Protein AF-A0A1B6IL08-F1 (afdb_monomer_lite)

Structure (mmCIF, N/CA/C/O backbone):
data_AF-A0A1B6IL08-F1
#
_entry.id   AF-A0A1B6IL08-F1
#
loop_
_atom_site.group_PDB
_atom_site.id
_atom_site.type_symbol
_atom_site.label_atom_id
_atom_site.label_alt_id
_atom_site.label_comp_id
_atom_site.label_asym_id
_atom_site.label_entity_id
_atom_site.label_seq_id
_atom_site.pdbx_PDB_ins_code
_atom_site.Cartn_x
_atom_site.Cartn_y
_atom_site.Cartn_z
_atom_site.occupancy
_atom_site.B_iso_or_equiv
_atom_site.auth_seq_id
_atom_site.auth_comp_id
_atom_site.auth_asym_id
_atom_site.auth_atom_id
_atom_site.pdbx_PDB_model_num
ATOM 1 N N . ASN A 1 1 ? 4.358 -25.455 2.058 1.00 43.72 1 ASN A N 1
ATOM 2 C CA . ASN A 1 1 ? 3.399 -24.397 2.450 1.00 43.72 1 ASN A CA 1
ATOM 3 C C . ASN A 1 1 ? 4.084 -23.039 2.431 1.00 43.72 1 ASN A C 1
ATOM 5 O O . ASN A 1 1 ? 4.766 -22.702 3.389 1.00 43.72 1 ASN A O 1
ATOM 9 N N . ARG A 1 2 ? 3.969 -22.285 1.326 1.00 61.66 2 ARG A N 1
ATOM 10 C CA . ARG A 1 2 ? 4.394 -20.875 1.301 1.00 61.66 2 ARG A CA 1
ATOM 11 C C . ARG A 1 2 ? 3.391 -20.071 2.123 1.00 61.66 2 ARG A C 1
ATOM 13 O O . ARG A 1 2 ? 2.189 -20.185 1.892 1.00 61.66 2 ARG A O 1
ATOM 20 N N . TRP A 1 3 ? 3.879 -19.300 3.086 1.00 69.06 3 TRP A N 1
ATOM 21 C CA . TRP A 1 3 ? 3.067 -18.288 3.752 1.00 69.06 3 TRP A CA 1
ATOM 22 C C . TRP A 1 3 ? 2.628 -17.275 2.691 1.00 69.06 3 TRP A C 1
ATOM 24 O O . TRP A 1 3 ? 3.444 -16.873 1.860 1.00 69.06 3 TRP A O 1
ATOM 34 N N . LYS A 1 4 ? 1.340 -16.920 2.672 1.00 80.81 4 LYS A N 1
ATOM 35 C CA . LYS A 1 4 ? 0.848 -15.866 1.781 1.00 80.81 4 LYS A CA 1
ATOM 36 C C . LYS A 1 4 ? 1.325 -14.528 2.323 1.00 80.81 4 LYS A C 1
ATOM 38 O O . LYS A 1 4 ? 1.138 -14.244 3.503 1.00 80.81 4 LYS A O 1
ATOM 43 N N . GLU A 1 5 ? 1.958 -13.742 1.468 1.00 89.75 5 GLU A N 1
ATOM 44 C CA . GLU A 1 5 ? 2.409 -12.405 1.828 1.00 89.75 5 GLU A CA 1
ATOM 45 C C . GLU A 1 5 ? 1.258 -11.417 1.747 1.00 89.75 5 GLU A C 1
ATOM 47 O O . GLU A 1 5 ? 0.387 -11.527 0.881 1.00 89.75 5 GLU A O 1
ATOM 52 N N . ALA A 1 6 ? 1.267 -10.461 2.666 1.00 93.12 6 ALA A N 1
ATOM 53 C CA . ALA A 1 6 ? 0.225 -9.467 2.802 1.00 93.12 6 ALA A CA 1
ATOM 54 C C . ALA A 1 6 ? 0.816 -8.134 3.257 1.00 93.12 6 ALA A C 1
ATOM 56 O O . ALA A 1 6 ? 1.884 -8.093 3.872 1.00 93.12 6 ALA A O 1
ATOM 57 N N . SER A 1 7 ? 0.094 -7.059 2.969 1.00 95.19 7 SER A N 1
ATOM 58 C CA . SER A 1 7 ? 0.433 -5.706 3.389 1.00 95.19 7 SER A CA 1
ATOM 59 C C . SER A 1 7 ? -0.815 -5.000 3.913 1.00 95.19 7 SER A C 1
ATOM 61 O O . SER A 1 7 ? -1.921 -5.233 3.421 1.00 95.19 7 SER A O 1
ATOM 63 N N . SER A 1 8 ? -0.646 -4.149 4.921 1.00 94.69 8 SER A N 1
ATOM 64 C CA . SER A 1 8 ? -1.741 -3.416 5.564 1.00 94.69 8 SER A CA 1
ATOM 65 C C . SER A 1 8 ? -1.378 -1.954 5.758 1.00 94.69 8 SER A C 1
ATOM 67 O O . SER A 1 8 ? -0.207 -1.616 5.945 1.00 94.69 8 SER A O 1
ATOM 69 N N . LEU A 1 9 ? -2.393 -1.093 5.749 1.00 94.50 9 LEU A N 1
ATOM 70 C CA . LEU A 1 9 ? -2.243 0.340 5.950 1.00 94.50 9 LEU A CA 1
ATOM 71 C C . LEU A 1 9 ? -2.812 0.752 7.309 1.00 94.50 9 LEU A C 1
ATOM 73 O O . LEU A 1 9 ? -3.982 0.523 7.605 1.00 94.50 9 LEU A O 1
ATOM 77 N N . ILE A 1 10 ? -1.986 1.406 8.126 1.00 93.94 10 ILE A N 1
ATOM 78 C CA . ILE A 1 10 ? -2.427 2.029 9.377 1.00 93.94 10 ILE A CA 1
ATOM 79 C C . ILE A 1 10 ? -2.635 3.515 9.103 1.00 93.94 10 ILE A C 1
ATOM 81 O O . ILE A 1 10 ? -1.687 4.225 8.771 1.00 93.94 10 ILE A O 1
ATOM 85 N N . ILE A 1 11 ? -3.876 3.980 9.244 1.00 91.00 11 ILE A N 1
ATOM 86 C CA . ILE A 1 11 ? -4.240 5.391 9.095 1.00 91.00 11 ILE A CA 1
ATOM 87 C C . ILE A 1 11 ? -4.610 5.928 10.470 1.00 91.00 11 ILE A C 1
ATOM 89 O O . ILE A 1 11 ? -5.512 5.390 11.114 1.00 91.00 11 ILE A O 1
ATOM 93 N N . SER A 1 12 ? -3.938 6.996 10.894 1.00 90.12 12 SER A N 1
ATOM 94 C CA . SER A 1 12 ? -4.280 7.744 12.098 1.00 90.12 12 SER A CA 1
ATOM 95 C C . SER A 1 12 ? -4.606 9.199 11.773 1.00 90.12 12 SER A C 1
ATOM 97 O O . SER A 1 12 ? -4.075 9.777 10.823 1.00 90.12 12 SER A O 1
ATOM 99 N N . ALA A 1 13 ? -5.495 9.801 12.558 1.00 86.81 13 ALA A N 1
ATOM 100 C CA . ALA A 1 13 ? -5.849 11.210 12.443 1.00 86.81 13 ALA A CA 1
ATOM 101 C C . ALA A 1 13 ? -5.981 11.843 13.828 1.00 86.81 13 ALA A C 1
ATOM 103 O O . ALA A 1 13 ? -6.477 11.211 14.758 1.00 86.81 13 ALA A O 1
ATOM 104 N N . ALA A 1 14 ? -5.552 13.099 13.965 1.00 83.19 14 ALA A N 1
ATOM 105 C CA . ALA A 1 14 ? -5.685 13.831 15.218 1.00 83.19 14 ALA A CA 1
ATOM 106 C C . ALA A 1 14 ? -7.167 14.025 15.584 1.00 83.19 14 ALA A C 1
ATOM 108 O O . ALA A 1 14 ? -7.955 14.558 14.799 1.00 83.19 14 ALA A O 1
ATOM 109 N N . CYS A 1 15 ? -7.530 13.638 16.802 1.00 71.94 15 CYS A N 1
ATOM 110 C CA . CYS A 1 15 ? -8.859 13.808 17.361 1.00 71.94 15 CYS A CA 1
ATOM 111 C C . CYS A 1 15 ? -9.013 15.258 17.851 1.00 71.94 15 CYS A C 1
ATOM 113 O O . CYS A 1 15 ? -8.428 15.657 18.860 1.00 71.94 15 CYS A O 1
ATOM 115 N N . LYS A 1 16 ? -9.776 16.077 17.114 1.00 62.19 16 LYS A N 1
ATOM 116 C CA . LYS A 1 16 ? -10.034 17.487 17.477 1.00 62.19 16 LYS A CA 1
ATOM 117 C C . LYS A 1 16 ? -11.093 17.643 18.576 1.00 62.19 16 LYS A C 1
ATOM 119 O O . LYS A 1 16 ? -11.118 18.673 19.241 1.00 62.19 16 LYS A O 1
ATOM 124 N N . ASN A 1 17 ? -11.921 16.619 18.797 1.00 54.84 17 ASN A N 1
ATOM 125 C CA . ASN A 1 17 ? -13.014 16.630 19.765 1.00 54.84 17 ASN A CA 1
ATOM 126 C C . ASN A 1 17 ? -12.774 15.542 20.813 1.00 54.84 17 ASN A C 1
ATOM 128 O O . ASN A 1 17 ? -13.072 14.377 20.575 1.00 54.84 17 ASN A O 1
ATOM 132 N N . GLN A 1 18 ? -12.253 15.915 21.984 1.00 53.88 18 GLN A N 1
ATOM 133 C CA . GLN A 1 18 ? -12.176 15.011 23.133 1.00 53.88 18 GLN A CA 1
ATOM 134 C C . GLN A 1 18 ? -13.595 14.631 23.583 1.00 53.88 18 GLN A C 1
ATOM 136 O O . GLN A 1 18 ? -14.174 15.280 24.451 1.00 53.88 18 GLN A O 1
ATOM 141 N N . ILE A 1 19 ? -14.163 13.565 23.023 1.00 50.16 19 ILE A N 1
ATOM 142 C CA . ILE A 1 19 ? -15.186 12.806 23.733 1.00 50.16 19 ILE A CA 1
ATOM 143 C C . ILE A 1 19 ? -14.398 11.930 24.696 1.00 50.16 19 ILE A C 1
ATOM 145 O O . ILE A 1 19 ? -13.809 10.933 24.291 1.00 50.16 19 ILE A O 1
ATOM 149 N N . THR A 1 20 ? -14.322 12.329 25.964 1.00 49.81 20 THR A N 1
ATOM 150 C CA . THR A 1 20 ? -13.815 11.459 27.028 1.00 49.81 20 THR A CA 1
ATOM 151 C C . THR A 1 20 ? -14.575 10.130 26.955 1.00 49.81 20 THR A C 1
ATOM 153 O O . THR A 1 20 ? -15.797 10.123 27.141 1.00 49.81 20 THR A O 1
ATOM 156 N N . PRO A 1 21 ? -13.913 8.998 26.656 1.00 46.34 21 PRO A N 1
ATOM 157 C CA . PRO A 1 21 ? -14.616 7.730 26.579 1.00 46.34 21 PRO A CA 1
ATOM 158 C C . PRO A 1 21 ? -15.119 7.367 27.981 1.00 46.34 21 PRO A C 1
ATOM 160 O O . PRO A 1 21 ? -14.337 7.178 28.909 1.00 46.34 21 PRO A O 1
ATOM 163 N N . LYS A 1 22 ? -16.446 7.264 28.147 1.00 48.09 22 LYS A N 1
ATOM 164 C CA . LYS A 1 22 ? -17.106 6.838 29.399 1.00 48.09 22 LYS A CA 1
ATOM 165 C C . LYS A 1 22 ? -16.930 5.347 29.721 1.00 48.09 22 LYS A C 1
ATOM 167 O O . LYS A 1 22 ? -17.528 4.864 30.676 1.00 48.09 22 LYS A O 1
ATOM 172 N N . THR A 1 23 ? -16.143 4.599 28.952 1.00 43.22 23 THR A N 1
ATOM 173 C CA . THR A 1 23 ? -15.899 3.177 29.216 1.00 43.22 23 THR A CA 1
ATOM 174 C C . THR A 1 23 ? -14.431 2.830 29.017 1.00 43.22 23 THR A C 1
ATOM 176 O O . THR A 1 23 ? -13.847 3.011 27.952 1.00 43.22 23 THR A O 1
ATOM 179 N N . SER A 1 24 ? -13.832 2.348 30.098 1.00 47.47 24 SER A N 1
ATOM 180 C CA . SER A 1 24 ? -12.478 1.829 30.192 1.00 47.47 24 SER A CA 1
ATOM 181 C C . SER A 1 24 ? -12.408 0.455 29.531 1.00 47.47 24 SER A C 1
ATOM 183 O O . SER A 1 24 ? -12.720 -0.559 30.151 1.00 47.47 24 SER A O 1
ATOM 185 N N . ILE A 1 25 ? -11.965 0.403 28.277 1.00 44.59 25 ILE A N 1
ATOM 186 C CA . ILE A 1 25 ? -11.521 -0.846 27.658 1.00 44.59 25 ILE A CA 1
ATOM 187 C C . ILE A 1 25 ? -10.079 -0.639 27.191 1.00 44.59 25 ILE A C 1
ATOM 189 O O . ILE A 1 25 ? -9.818 0.072 26.228 1.00 44.59 25 ILE A O 1
ATOM 193 N N . LEU A 1 26 ? -9.173 -1.289 27.933 1.00 39.53 26 LEU A N 1
ATOM 194 C CA . LEU A 1 26 ? -7.723 -1.427 27.734 1.00 39.53 26 LEU A CA 1
ATOM 195 C C . LEU A 1 26 ? -6.861 -0.229 28.169 1.00 39.53 26 LEU A C 1
ATOM 197 O O . LEU A 1 26 ? -6.461 0.623 27.383 1.00 39.53 26 LEU A O 1
ATOM 201 N N . LYS A 1 27 ? -6.487 -0.241 29.455 1.00 39.41 27 LYS A N 1
ATOM 202 C CA . LYS A 1 27 ? -5.383 0.549 30.014 1.00 39.41 27 LYS A CA 1
ATOM 203 C C . LYS A 1 27 ? -4.056 -0.098 29.579 1.00 39.41 27 LYS A C 1
ATOM 205 O O . LYS A 1 27 ? -3.444 -0.835 30.346 1.00 39.41 27 LYS A O 1
ATOM 210 N N . LEU A 1 28 ? -3.656 0.110 28.323 1.00 41.78 28 LEU A N 1
ATOM 211 C CA . LEU A 1 28 ? -2.260 -0.078 27.926 1.00 41.78 28 LEU A CA 1
ATOM 212 C C . LEU A 1 28 ? -1.481 1.064 28.591 1.00 41.78 28 LEU A C 1
ATOM 214 O O . LEU A 1 28 ? -1.907 2.211 28.483 1.00 41.78 28 LEU A O 1
ATOM 218 N N . ALA A 1 29 ? -0.464 0.707 29.378 1.00 42.38 29 ALA A N 1
ATOM 219 C CA . ALA A 1 29 ? 0.328 1.569 30.258 1.00 42.38 29 ALA A CA 1
ATOM 220 C C . ALA A 1 29 ? 0.404 3.035 29.802 1.00 42.38 29 ALA A C 1
ATOM 222 O O . ALA A 1 29 ? 0.715 3.275 28.646 1.00 42.38 29 ALA A O 1
ATOM 223 N N . GLU A 1 30 ? 0.106 3.955 30.726 1.00 43.53 30 GLU A N 1
ATOM 224 C CA . GLU A 1 30 ? 0.209 5.424 30.652 1.00 43.53 30 GLU A CA 1
ATOM 225 C C . GLU A 1 30 ? 1.007 5.970 29.452 1.00 43.53 30 GLU A C 1
ATOM 227 O O . GLU A 1 30 ? 2.144 6.409 29.577 1.00 43.53 30 GLU A O 1
ATOM 232 N N . VAL A 1 31 ? 0.387 5.966 28.271 1.00 48.66 31 VAL A N 1
ATOM 233 C CA . VAL A 1 31 ? 0.794 6.820 27.160 1.00 48.66 31 VAL A CA 1
ATOM 234 C C . VAL A 1 31 ? -0.005 8.093 27.354 1.00 48.66 31 VAL A C 1
ATOM 236 O O . VAL A 1 31 ? -1.226 8.097 27.162 1.00 48.66 31 VAL A O 1
ATOM 239 N N . ASP A 1 32 ? 0.671 9.145 27.813 1.00 50.72 32 ASP A N 1
ATOM 240 C CA . ASP A 1 32 ? 0.132 10.498 27.895 1.00 50.72 32 ASP A CA 1
ATOM 241 C C . ASP A 1 32 ? -0.748 10.793 26.675 1.00 50.72 32 ASP A C 1
ATOM 243 O O . ASP A 1 32 ? -0.287 10.723 25.538 1.00 50.72 32 ASP A O 1
ATOM 247 N N . LYS A 1 33 ? -2.040 11.050 26.930 1.00 57.94 33 LYS A N 1
ATOM 248 C CA . LYS A 1 33 ? -3.071 11.508 25.979 1.00 57.94 33 LYS A CA 1
ATOM 249 C C . LYS A 1 33 ? -2.761 11.206 24.505 1.00 57.94 33 LYS A C 1
ATOM 251 O O . LYS A 1 33 ? -2.449 12.096 23.718 1.00 57.94 33 LYS A O 1
ATOM 256 N N . CYS A 1 34 ? -2.938 9.949 24.124 1.00 60.84 34 CYS A N 1
ATOM 257 C CA . CYS A 1 34 ? -2.980 9.525 22.731 1.00 60.84 34 CYS A CA 1
ATOM 258 C C . CYS A 1 34 ? -4.139 10.247 22.007 1.00 60.84 34 CYS A C 1
ATOM 260 O O . CYS A 1 34 ? -5.298 9.856 22.133 1.00 60.84 34 CYS A O 1
ATOM 262 N N . ASN A 1 35 ? -3.863 11.350 21.306 1.00 76.19 35 ASN A N 1
ATOM 263 C CA . ASN A 1 35 ? -4.881 12.238 20.726 1.00 76.19 35 ASN A CA 1
ATOM 264 C C . ASN A 1 35 ? -5.208 11.894 19.267 1.00 76.19 35 ASN A C 1
ATOM 266 O O . ASN A 1 35 ? -5.486 12.789 18.470 1.00 76.19 35 ASN A O 1
ATOM 270 N N . PHE A 1 36 ? -5.160 10.614 18.905 1.00 83.00 36 PHE A N 1
ATOM 271 C CA . PHE A 1 36 ? -5.399 10.161 17.543 1.00 83.00 36 PHE A CA 1
ATOM 272 C C . PHE A 1 36 ? -6.378 8.995 17.484 1.00 83.00 36 PHE A C 1
ATOM 274 O O . PHE A 1 36 ? -6.346 8.082 18.305 1.00 83.00 36 PHE A O 1
ATOM 281 N N . GLU A 1 37 ? -7.238 9.040 16.476 1.00 84.88 37 GLU A N 1
ATOM 282 C CA . GLU A 1 37 ? -8.113 7.942 16.090 1.00 84.88 37 GLU A CA 1
ATOM 283 C C . GLU A 1 37 ? -7.424 7.120 15.007 1.00 84.88 37 GLU A C 1
ATOM 285 O O . GLU A 1 37 ? -6.712 7.672 14.166 1.00 84.88 37 GLU A O 1
ATOM 290 N N . ILE A 1 38 ? -7.624 5.803 15.035 1.00 90.12 38 ILE A N 1
ATOM 291 C CA . ILE A 1 38 ? -7.052 4.874 14.060 1.00 90.12 38 ILE A CA 1
ATOM 292 C C . ILE A 1 38 ? -8.193 4.204 13.302 1.00 90.12 38 ILE A C 1
ATOM 294 O O . ILE A 1 38 ? -9.135 3.692 13.910 1.00 90.12 38 ILE A O 1
ATOM 298 N N . LEU A 1 39 ? -8.098 4.180 11.974 1.00 90.44 39 LEU A N 1
ATOM 299 C CA . LEU A 1 39 ? -9.043 3.447 11.139 1.00 90.44 39 LEU A CA 1
ATOM 300 C C . LEU A 1 39 ? -8.841 1.939 11.318 1.00 90.44 39 LEU A C 1
ATOM 302 O O . LEU A 1 39 ? -7.759 1.426 11.045 1.00 90.44 39 LEU A O 1
ATOM 306 N N . ALA A 1 40 ? -9.900 1.224 11.692 1.00 91.50 40 ALA A N 1
ATOM 307 C CA . ALA A 1 40 ? -9.909 -0.232 11.726 1.00 91.50 40 ALA A CA 1
ATOM 308 C C . ALA A 1 40 ? -11.240 -0.791 11.204 1.00 91.50 40 ALA A C 1
ATOM 310 O O . ALA A 1 40 ? -12.302 -0.187 11.355 1.00 91.50 40 ALA A O 1
ATOM 311 N N . LEU A 1 41 ? -11.170 -1.960 10.577 1.00 87.75 41 LEU A N 1
ATOM 312 C CA . LEU A 1 41 ? -12.283 -2.669 9.971 1.00 87.75 41 LEU A CA 1
ATOM 313 C C . LEU A 1 41 ? -12.723 -3.830 10.852 1.00 87.75 41 LEU A C 1
ATOM 315 O O . LEU A 1 41 ? -11.920 -4.563 11.430 1.00 87.75 41 LEU A O 1
ATOM 319 N N . LYS A 1 42 ? -14.033 -4.040 10.901 1.00 86.12 42 LYS A N 1
ATOM 320 C CA . LYS A 1 42 ? -14.642 -5.158 11.611 1.00 86.12 42 LYS A CA 1
ATOM 321 C C . LYS A 1 42 ? -14.867 -6.317 10.647 1.00 86.12 42 LYS A C 1
ATOM 323 O O . LYS A 1 42 ? -15.876 -6.349 9.943 1.00 86.12 42 LYS A O 1
ATOM 328 N N . LYS A 1 43 ? -13.961 -7.298 10.635 1.00 74.12 43 LYS A N 1
ATOM 329 C CA . LYS A 1 43 ? -14.121 -8.503 9.810 1.00 74.12 43 LYS A CA 1
ATOM 330 C C . LYS A 1 43 ? -15.060 -9.500 10.484 1.00 74.12 43 LYS A C 1
ATOM 332 O O . LYS A 1 43 ? -14.851 -9.915 11.625 1.00 74.12 43 LYS A O 1
ATOM 337 N N . ARG A 1 44 ? -16.096 -9.920 9.753 1.00 67.56 44 ARG A N 1
ATOM 338 C CA . ARG A 1 44 ? -16.889 -11.108 10.092 1.00 67.56 44 ARG A CA 1
ATOM 339 C C . ARG A 1 44 ? -16.213 -12.310 9.440 1.00 67.56 44 ARG A C 1
ATOM 341 O O . ARG A 1 44 ? -16.140 -12.380 8.221 1.00 67.56 44 ARG A O 1
ATOM 348 N N . SER A 1 45 ? -15.705 -13.230 10.249 1.00 62.81 45 SER A N 1
ATOM 349 C CA . SER A 1 45 ? -15.128 -14.492 9.787 1.00 62.81 45 SER A CA 1
ATOM 350 C C . SER A 1 45 ? -15.955 -15.626 10.384 1.00 62.81 45 SER A C 1
ATOM 352 O O . SER A 1 45 ? -16.039 -15.764 11.594 1.00 62.81 45 SER A O 1
ATOM 354 N N . THR A 1 46 ? -16.622 -16.433 9.568 1.00 56.53 46 THR A N 1
ATOM 355 C CA . THR A 1 46 ? -17.245 -17.677 10.048 1.00 56.53 46 THR A CA 1
ATOM 356 C C . THR A 1 46 ? -16.149 -18.748 10.138 1.00 56.53 46 THR A C 1
ATOM 358 O O . THR A 1 46 ? -15.519 -18.991 9.107 1.00 56.53 46 THR A O 1
ATOM 361 N N . PRO A 1 47 ? -15.861 -19.388 11.296 1.00 60.53 47 PRO A N 1
ATOM 362 C CA . PRO A 1 47 ? -16.632 -19.456 12.545 1.00 60.53 47 PRO A CA 1
ATOM 363 C C . PRO A 1 47 ? -16.010 -18.688 13.747 1.00 60.53 47 PRO A C 1
ATOM 365 O O . PRO A 1 47 ? -16.240 -19.070 14.892 1.00 60.53 47 PRO A O 1
ATOM 368 N N . LYS A 1 48 ? -15.187 -17.647 13.539 1.00 60.69 48 LYS A N 1
ATOM 369 C CA . LYS A 1 48 ? -14.409 -16.957 14.596 1.00 60.69 48 LYS A CA 1
ATOM 370 C C . LYS A 1 48 ? -14.942 -15.549 14.949 1.00 60.69 48 LYS A C 1
ATOM 372 O O . LYS A 1 48 ? -15.631 -14.922 14.152 1.00 60.69 48 LYS A O 1
ATOM 377 N N . PRO A 1 49 ? -14.653 -15.036 16.163 1.00 59.03 49 PRO A N 1
ATOM 378 C CA . PRO A 1 49 ? -15.210 -13.775 16.655 1.00 59.03 49 PRO A CA 1
ATOM 379 C C . PRO A 1 49 ? -14.842 -12.583 15.765 1.00 59.03 49 PRO A C 1
ATOM 381 O O . PRO A 1 49 ? -13.873 -12.620 15.012 1.00 59.03 49 PRO A O 1
ATOM 384 N N . GLN A 1 50 ? -15.641 -11.520 15.861 1.00 62.25 50 GLN A N 1
ATOM 385 C CA . GLN A 1 50 ? -15.452 -10.270 15.126 1.00 62.25 50 GLN A CA 1
ATOM 386 C C . GLN A 1 50 ? -14.064 -9.697 15.444 1.00 62.25 50 GLN A C 1
ATOM 388 O O . GLN A 1 50 ? -13.835 -9.216 16.551 1.00 62.25 50 GLN A O 1
ATOM 393 N N . LEU A 1 51 ? -13.143 -9.772 14.484 1.00 74.12 51 LEU A N 1
ATOM 394 C CA . LEU A 1 51 ? -11.788 -9.248 14.633 1.00 74.12 51 LEU A CA 1
ATOM 395 C C . LEU A 1 51 ? -11.745 -7.819 14.099 1.00 74.12 51 LEU A C 1
ATOM 397 O O . LEU A 1 51 ? -12.245 -7.536 13.008 1.00 74.12 51 LEU A O 1
ATOM 401 N N . CYS A 1 52 ? -11.147 -6.933 14.889 1.00 83.25 52 CYS A N 1
ATOM 402 C CA . CYS A 1 52 ? -10.781 -5.596 14.452 1.00 83.25 52 CYS A CA 1
ATOM 403 C C . CYS A 1 52 ? -9.417 -5.693 13.760 1.00 83.25 52 CYS A C 1
ATOM 405 O O . CYS A 1 52 ? -8.453 -6.144 14.379 1.00 83.25 52 CYS A O 1
ATOM 407 N N . VAL A 1 53 ? -9.351 -5.343 12.479 1.00 89.19 53 VAL A N 1
ATOM 408 C CA . VAL A 1 53 ? -8.137 -5.433 11.655 1.00 89.19 53 VAL A CA 1
ATOM 409 C C . VAL A 1 53 ? -7.892 -4.118 10.930 1.00 89.19 53 VAL A C 1
ATOM 411 O O . VAL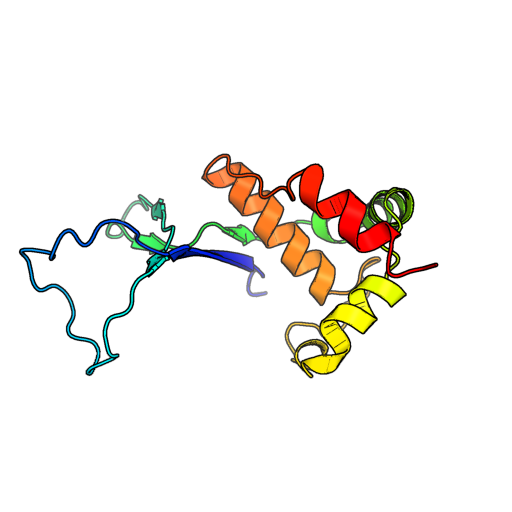 A 1 53 ? -8.819 -3.342 10.728 1.00 89.19 53 VAL A O 1
ATOM 414 N N . PHE A 1 54 ? -6.662 -3.868 10.499 1.00 93.38 54 PHE A N 1
ATOM 415 C CA . PHE A 1 54 ? -6.385 -2.764 9.582 1.00 93.38 54 PHE A CA 1
ATOM 416 C C . PHE A 1 54 ? -6.754 -3.145 8.146 1.00 93.38 54 PHE A C 1
ATOM 418 O O . PHE A 1 54 ? -6.690 -4.336 7.819 1.00 93.38 54 PHE A O 1
ATOM 425 N N . PRO A 1 55 ? -7.136 -2.167 7.304 1.00 93.31 55 PRO A N 1
ATOM 426 C CA . PRO A 1 55 ? -7.342 -2.420 5.888 1.00 93.31 55 PRO A CA 1
ATOM 427 C C . PRO A 1 55 ? -6.064 -2.968 5.249 1.00 93.31 55 PRO A C 1
ATOM 429 O O . PRO A 1 55 ? -4.953 -2.498 5.529 1.00 93.31 55 PRO A O 1
ATOM 432 N N . GLY A 1 56 ? -6.218 -3.987 4.414 1.00 93.62 56 GLY A N 1
ATOM 433 C CA . GLY A 1 56 ? -5.091 -4.660 3.789 1.00 93.62 56 GLY A CA 1
ATOM 434 C C . GLY A 1 56 ? -5.371 -6.113 3.444 1.00 93.62 56 GLY A C 1
ATOM 435 O O . GLY A 1 56 ? -6.357 -6.710 3.874 1.00 93.62 56 GLY A O 1
ATOM 436 N N . GLY A 1 57 ? -4.423 -6.724 2.748 1.00 93.75 57 GLY A N 1
ATOM 437 C CA . GLY A 1 57 ? -4.577 -8.097 2.303 1.00 93.75 57 GLY A CA 1
ATOM 438 C C . GLY A 1 57 ? -3.413 -8.584 1.467 1.00 93.75 57 GLY A C 1
ATOM 439 O O . GLY A 1 57 ? -2.275 -8.157 1.662 1.00 93.75 57 GLY A O 1
ATOM 440 N N . SER A 1 58 ? -3.688 -9.576 0.622 1.00 95.25 58 SER A N 1
ATOM 441 C CA . SER A 1 58 ? -2.641 -10.360 -0.036 1.00 95.25 58 SER A CA 1
ATOM 442 C C . SER A 1 58 ? -2.002 -9.596 -1.188 1.00 95.25 58 SER A C 1
ATOM 444 O O . SER A 1 58 ? -2.680 -8.879 -1.917 1.00 95.25 58 SER A O 1
ATOM 446 N N . VAL A 1 59 ? -0.702 -9.809 -1.384 1.00 94.62 59 VAL A N 1
ATOM 447 C CA . VAL A 1 59 ? 0.014 -9.274 -2.550 1.00 94.62 59 VAL A CA 1
ATOM 448 C C . VAL A 1 59 ? -0.548 -9.890 -3.834 1.00 94.62 59 VAL A C 1
ATOM 450 O O . VAL A 1 59 ? -0.738 -11.108 -3.912 1.00 94.62 59 VAL A O 1
ATOM 453 N N . SER A 1 60 ? -0.786 -9.049 -4.839 1.00 94.38 60 SER A N 1
ATOM 454 C CA . SER A 1 60 ? -1.147 -9.439 -6.201 1.00 94.38 60 SER A CA 1
ATOM 455 C C . SER A 1 60 ? 0.046 -9.273 -7.141 1.00 94.38 60 SER A C 1
ATOM 457 O O . SER A 1 60 ? 0.892 -8.410 -6.931 1.00 94.38 60 SER A O 1
ATOM 459 N N . ILE A 1 61 ? 0.087 -10.051 -8.228 1.00 93.50 61 ILE A N 1
ATOM 460 C CA . ILE A 1 61 ? 1.092 -9.883 -9.296 1.00 93.50 61 ILE A CA 1
ATOM 461 C C . ILE A 1 61 ? 1.021 -8.462 -9.866 1.00 93.50 61 ILE A C 1
ATOM 463 O O . ILE A 1 61 ? 2.047 -7.850 -10.134 1.00 93.50 61 ILE A O 1
ATOM 467 N N . ALA A 1 62 ? -0.191 -7.909 -9.975 1.00 95.06 62 ALA A N 1
ATOM 468 C CA . ALA A 1 62 ? -0.413 -6.554 -10.463 1.00 95.06 62 ALA A CA 1
ATOM 469 C C . ALA A 1 62 ? 0.239 -5.472 -9.584 1.00 95.06 62 ALA A C 1
ATOM 471 O O . ALA A 1 62 ? 0.388 -4.349 -10.047 1.00 95.06 62 ALA A O 1
ATOM 472 N N . ASP A 1 63 ? 0.636 -5.779 -8.343 1.00 95.12 63 ASP A N 1
ATOM 473 C CA . ASP A 1 63 ? 1.247 -4.812 -7.424 1.00 95.12 63 ASP A CA 1
ATOM 474 C C . ASP A 1 63 ? 2.757 -4.629 -7.676 1.00 95.12 63 ASP A C 1
ATOM 476 O O . ASP A 1 63 ? 3.360 -3.710 -7.122 1.00 95.12 63 ASP A O 1
ATOM 480 N N . SER A 1 64 ? 3.381 -5.486 -8.494 1.00 94.38 64 SER A N 1
ATOM 481 C CA . SER A 1 64 ? 4.834 -5.500 -8.722 1.00 94.38 64 SER A CA 1
ATOM 482 C C . SER A 1 64 ? 5.249 -5.386 -10.192 1.00 94.38 64 SER A C 1
ATOM 484 O O . SER A 1 64 ? 6.404 -5.656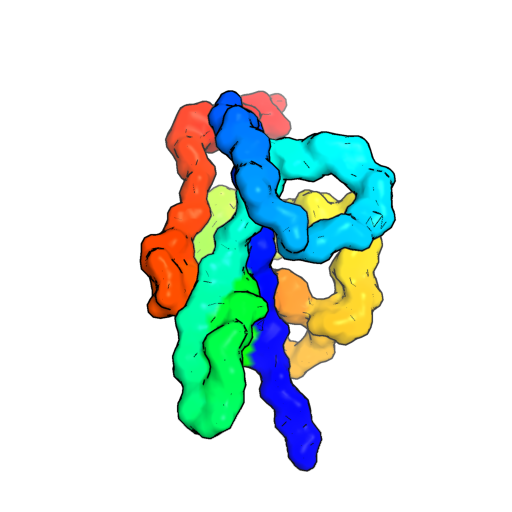 -10.503 1.00 94.38 64 SER A O 1
ATOM 486 N N . VAL A 1 65 ? 4.324 -5.022 -11.085 1.00 94.75 65 VAL A N 1
ATOM 487 C CA . VAL A 1 65 ? 4.592 -4.865 -12.526 1.00 94.75 65 VAL A CA 1
ATOM 488 C C . VAL A 1 65 ? 5.242 -3.515 -12.860 1.00 94.75 65 VAL A C 1
ATOM 490 O O . VAL A 1 65 ? 5.019 -2.514 -12.166 1.00 94.75 65 VAL A O 1
ATOM 493 N N . GLN A 1 66 ? 6.026 -3.467 -13.940 1.00 93.12 66 GLN A N 1
ATOM 494 C CA . GLN A 1 66 ? 6.811 -2.289 -14.339 1.00 93.12 66 GLN A CA 1
ATOM 495 C C . GLN A 1 66 ? 5.954 -1.067 -14.728 1.00 93.12 66 GLN A C 1
ATOM 497 O O . GLN A 1 66 ? 6.400 0.077 -14.628 1.00 93.12 66 GLN A O 1
ATOM 502 N N . GLU A 1 67 ? 4.698 -1.264 -15.133 1.00 94.81 67 GLU A N 1
ATOM 503 C CA . GLU A 1 67 ? 3.780 -0.192 -15.528 1.00 94.81 67 GLU A CA 1
ATOM 504 C C . GLU A 1 67 ? 3.572 0.844 -14.414 1.00 94.81 67 GLU A C 1
ATOM 506 O O . GLU A 1 67 ? 3.322 2.019 -14.703 1.00 94.81 67 GLU A O 1
ATOM 511 N N . TRP A 1 68 ? 3.733 0.443 -13.149 1.00 95.19 68 TRP A N 1
ATOM 512 C CA . TRP A 1 68 ? 3.718 1.361 -12.012 1.00 95.19 68 TRP A CA 1
ATOM 513 C C . TRP A 1 68 ? 4.849 2.383 -12.068 1.00 95.19 68 TRP A C 1
ATOM 515 O O . TRP A 1 68 ? 4.605 3.566 -11.838 1.00 95.19 68 TRP A O 1
ATOM 525 N N . GLU A 1 69 ? 6.066 1.969 -12.421 1.00 92.06 69 GLU A N 1
ATOM 526 C CA . GLU A 1 69 ? 7.196 2.888 -12.584 1.00 92.06 69 GLU A CA 1
ATOM 527 C C . GLU A 1 69 ? 6.918 3.902 -13.700 1.00 92.06 69 GLU A C 1
ATOM 529 O O . GLU A 1 69 ? 7.121 5.109 -13.524 1.00 92.06 69 GLU A O 1
ATOM 534 N N . GLY A 1 70 ? 6.374 3.430 -14.826 1.00 92.06 70 GLY A N 1
ATOM 535 C CA . GLY A 1 70 ? 5.955 4.289 -15.932 1.00 92.06 70 GLY A CA 1
ATOM 536 C C . GLY A 1 70 ? 4.858 5.280 -15.527 1.00 92.06 70 GLY A C 1
ATOM 537 O O . GLY A 1 70 ? 4.882 6.439 -15.946 1.00 92.06 70 GLY A O 1
ATOM 538 N N . LEU A 1 71 ? 3.911 4.859 -14.684 1.00 92.50 71 LEU A N 1
ATOM 539 C CA . LEU A 1 71 ? 2.878 5.734 -14.133 1.00 92.50 71 LEU A CA 1
ATOM 540 C C . LEU A 1 71 ? 3.476 6.790 -13.198 1.00 92.50 71 LEU A C 1
ATOM 542 O O . LEU A 1 71 ? 3.204 7.973 -13.387 1.00 92.50 71 LEU A O 1
ATOM 546 N N . PHE A 1 72 ? 4.297 6.396 -12.222 1.00 91.06 72 PHE A N 1
ATOM 547 C CA . PHE A 1 72 ? 4.893 7.321 -11.252 1.00 91.06 72 PHE A CA 1
ATOM 548 C C . PHE A 1 72 ? 5.831 8.336 -11.913 1.00 91.06 72 PHE A C 1
ATOM 550 O O . PHE A 1 72 ? 5.801 9.521 -11.569 1.00 91.06 72 PHE A O 1
ATOM 557 N N . SER A 1 73 ? 6.575 7.917 -12.937 1.00 90.62 73 SER A N 1
ATOM 558 C CA . SER A 1 73 ? 7.461 8.798 -13.704 1.00 90.62 73 SER A CA 1
ATOM 559 C C . SER A 1 73 ? 6.709 9.946 -14.387 1.00 90.62 73 SER A C 1
ATOM 561 O O . SER A 1 73 ? 7.216 11.066 -14.423 1.00 90.62 73 SER A O 1
ATOM 563 N N . LYS A 1 74 ? 5.461 9.730 -14.841 1.00 91.62 74 LYS A N 1
ATOM 564 C CA . LYS A 1 74 ? 4.604 10.802 -15.400 1.00 91.62 74 LYS A CA 1
ATOM 565 C C . LYS A 1 74 ? 4.278 11.903 -14.385 1.00 91.62 74 LYS A C 1
ATOM 567 O O . LYS A 1 74 ? 3.914 13.004 -14.784 1.00 91.62 74 LYS A O 1
ATOM 572 N N . PHE A 1 75 ? 4.417 11.615 -13.092 1.00 88.19 75 PHE A N 1
ATOM 573 C CA . PHE A 1 75 ? 4.236 12.566 -11.995 1.00 88.19 75 PHE A CA 1
ATOM 574 C C . PHE A 1 75 ? 5.569 13.048 -11.395 1.00 88.19 75 PHE A C 1
ATOM 576 O O . PHE A 1 75 ? 5.567 13.634 -10.315 1.00 88.19 75 PHE A O 1
ATOM 583 N N . GLY A 1 76 ? 6.706 12.795 -12.058 1.00 88.75 76 GLY A N 1
ATOM 584 C CA . GLY A 1 76 ? 8.039 13.169 -11.568 1.00 88.75 76 GLY A CA 1
ATOM 585 C C . GLY A 1 76 ? 8.552 12.306 -10.409 1.00 88.75 76 GLY A C 1
ATOM 586 O O . GLY A 1 76 ? 9.531 12.663 -9.761 1.00 88.75 76 GLY A O 1
ATOM 587 N N . LEU A 1 77 ? 7.901 11.172 -10.130 1.00 88.81 77 LEU A N 1
ATOM 588 C CA . LEU A 1 77 ? 8.255 10.259 -9.044 1.00 88.81 77 LEU A CA 1
ATOM 589 C C . LEU A 1 77 ? 9.021 9.056 -9.603 1.00 88.81 77 LEU A C 1
ATOM 591 O O . LEU A 1 77 ? 8.466 7.973 -9.770 1.00 88.81 77 LEU A O 1
ATOM 595 N N . THR A 1 78 ? 10.300 9.249 -9.921 1.00 91.56 78 THR A N 1
ATOM 596 C CA . THR A 1 78 ? 11.174 8.139 -10.334 1.00 91.56 78 THR A CA 1
ATOM 597 C C . THR A 1 78 ? 11.544 7.260 -9.136 1.00 91.56 78 THR A C 1
ATOM 599 O O . THR A 1 78 ? 11.465 7.694 -7.982 1.00 91.56 78 THR A O 1
ATOM 602 N N . LEU A 1 79 ? 11.994 6.025 -9.387 1.00 89.12 79 LEU A N 1
ATOM 603 C CA . LEU A 1 79 ? 12.439 5.123 -8.317 1.00 89.12 79 LEU A CA 1
ATOM 604 C C . LEU A 1 79 ? 13.571 5.719 -7.473 1.00 89.12 79 LEU A C 1
ATOM 606 O O . LEU A 1 79 ? 13.581 5.507 -6.262 1.00 89.12 79 LEU A O 1
ATOM 610 N N . ASN A 1 80 ? 14.471 6.500 -8.077 1.00 89.88 80 ASN A N 1
ATOM 611 C CA . ASN A 1 80 ? 15.536 7.195 -7.350 1.00 89.88 80 ASN A CA 1
ATOM 612 C C . ASN A 1 80 ? 14.951 8.234 -6.388 1.00 89.88 80 ASN A C 1
ATOM 614 O O . ASN A 1 80 ? 15.219 8.166 -5.195 1.00 89.88 80 ASN A O 1
ATOM 618 N N . VAL A 1 81 ? 14.057 9.108 -6.868 1.00 89.69 81 VAL A N 1
ATOM 619 C CA . VAL A 1 81 ? 13.396 10.132 -6.035 1.00 89.69 81 VAL A CA 1
ATOM 620 C C . VAL A 1 81 ? 12.634 9.493 -4.870 1.00 89.69 81 VAL A C 1
ATOM 622 O O . VAL A 1 81 ? 12.720 9.947 -3.727 1.00 89.69 81 VAL A O 1
ATOM 625 N N . LEU A 1 82 ? 11.897 8.411 -5.140 1.00 88.38 82 LEU A N 1
ATOM 626 C CA . LEU A 1 82 ? 11.174 7.683 -4.101 1.00 88.38 82 LEU A CA 1
ATOM 627 C C . LEU A 1 82 ? 12.135 7.022 -3.104 1.00 88.38 82 LEU A C 1
ATOM 629 O O . LEU A 1 82 ? 11.925 7.138 -1.897 1.00 88.38 82 LEU A O 1
ATOM 633 N N . SER A 1 83 ? 13.200 6.376 -3.580 1.00 87.44 83 SER A N 1
ATOM 634 C CA . SER A 1 83 ? 14.195 5.719 -2.723 1.00 87.44 83 SER A CA 1
ATOM 635 C C . SER A 1 83 ? 14.933 6.723 -1.841 1.00 87.44 83 SER A C 1
ATOM 637 O O . SER A 1 83 ? 15.054 6.486 -0.641 1.00 87.44 83 SER A O 1
ATOM 639 N N . ASP A 1 84 ? 15.334 7.871 -2.389 1.00 86.94 84 ASP A N 1
ATOM 640 C CA . ASP A 1 84 ? 16.014 8.947 -1.661 1.00 86.94 84 ASP A CA 1
ATOM 641 C C . ASP A 1 84 ? 15.124 9.514 -0.551 1.00 86.94 84 ASP A C 1
ATOM 643 O O . ASP A 1 84 ? 15.576 9.708 0.580 1.00 86.94 84 ASP A O 1
ATOM 647 N N . SER A 1 85 ? 13.821 9.675 -0.817 1.00 82.50 85 SER A N 1
ATOM 648 C CA . SER A 1 85 ? 12.862 10.113 0.208 1.00 82.50 85 SER A CA 1
ATOM 649 C C . SER A 1 85 ? 12.732 9.128 1.382 1.00 82.50 85 SER A C 1
ATOM 651 O O . SER A 1 85 ? 12.377 9.524 2.494 1.00 82.50 85 SER A O 1
ATOM 653 N N . LEU A 1 86 ? 13.051 7.848 1.159 1.00 78.12 86 LEU A N 1
ATOM 654 C CA . LEU A 1 86 ? 13.061 6.794 2.176 1.00 78.12 86 LEU A CA 1
ATOM 655 C C . LEU A 1 86 ? 14.462 6.529 2.756 1.00 78.12 86 LEU A C 1
ATOM 657 O O . LEU A 1 86 ? 14.561 5.919 3.825 1.00 78.12 86 LEU A O 1
ATOM 661 N N . ALA A 1 87 ? 15.537 6.969 2.098 1.00 67.12 87 ALA A N 1
ATOM 662 C CA . ALA A 1 87 ? 16.921 6.613 2.424 1.00 67.12 87 AL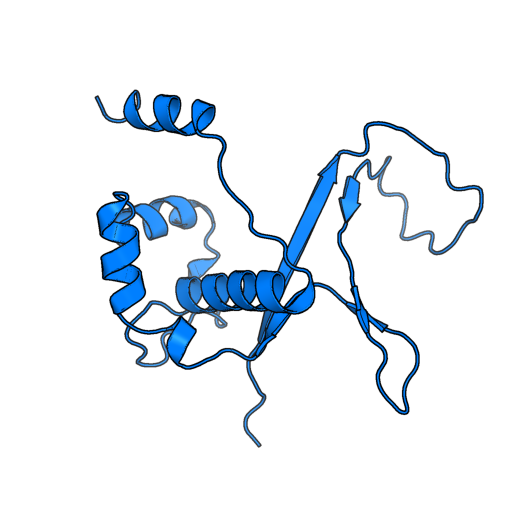A A CA 1
ATOM 663 C C . ALA A 1 87 ? 17.326 7.007 3.853 1.00 67.12 87 ALA A C 1
ATOM 665 O O . ALA A 1 87 ? 18.065 6.273 4.512 1.00 67.12 87 ALA A O 1
ATOM 666 N N . ASN A 1 88 ? 16.745 8.086 4.387 1.00 62.97 88 ASN A N 1
ATOM 667 C CA . ASN A 1 88 ? 16.979 8.555 5.757 1.00 62.97 88 ASN A CA 1
ATOM 668 C C . ASN A 1 88 ? 16.525 7.574 6.852 1.00 62.97 88 ASN A C 1
ATOM 670 O O . ASN A 1 88 ? 16.786 7.806 8.029 1.00 62.97 88 ASN A O 1
ATOM 674 N N . THR A 1 89 ? 15.833 6.486 6.503 1.00 65.88 89 THR A N 1
ATOM 675 C CA . THR A 1 89 ? 15.142 5.653 7.492 1.00 65.88 89 THR A CA 1
ATOM 676 C C . THR A 1 89 ? 15.792 4.295 7.774 1.00 65.88 89 THR A C 1
ATOM 678 O O . THR A 1 89 ? 15.342 3.615 8.688 1.00 65.88 89 THR A O 1
ATOM 681 N N . ASN A 1 90 ? 16.824 3.845 7.040 1.00 75.38 90 ASN A N 1
ATOM 682 C CA . ASN A 1 90 ? 17.335 2.449 7.071 1.00 75.38 90 ASN A CA 1
ATOM 683 C C . ASN A 1 90 ? 16.252 1.349 6.880 1.00 75.38 90 ASN A C 1
ATOM 685 O O . ASN A 1 90 ? 16.589 0.166 6.828 1.00 75.38 90 ASN A O 1
ATOM 689 N N . ILE A 1 91 ? 14.972 1.712 6.713 1.00 77.56 91 ILE A N 1
ATOM 690 C CA . ILE A 1 91 ? 13.818 0.809 6.633 1.00 77.56 91 ILE A CA 1
ATOM 691 C C . ILE A 1 91 ? 13.932 -0.097 5.408 1.00 77.56 91 ILE A C 1
ATOM 693 O O . ILE A 1 91 ? 13.550 -1.258 5.478 1.00 77.56 91 ILE A O 1
ATOM 697 N N . LEU A 1 92 ? 14.521 0.390 4.313 1.00 81.12 92 LEU A N 1
ATOM 698 C CA . LEU A 1 92 ? 14.693 -0.378 3.076 1.00 81.12 92 LEU A CA 1
ATOM 699 C C . LEU A 1 92 ? 15.641 -1.581 3.208 1.00 81.12 92 LEU A C 1
ATOM 701 O O . LEU A 1 92 ? 15.616 -2.455 2.351 1.00 81.12 92 LEU A O 1
ATOM 705 N N . LYS A 1 93 ? 16.440 -1.662 4.281 1.00 83.81 93 LYS A N 1
ATOM 706 C CA . LYS A 1 93 ? 17.331 -2.804 4.557 1.00 83.81 93 LYS A CA 1
ATOM 707 C C . LYS A 1 93 ? 16.638 -3.943 5.312 1.00 83.81 93 LYS A C 1
ATOM 709 O O . LYS A 1 93 ? 17.277 -4.947 5.621 1.00 83.81 93 LYS A O 1
ATOM 714 N N . LEU A 1 94 ? 15.363 -3.785 5.677 1.00 87.75 94 LEU A N 1
ATOM 715 C CA . LEU A 1 94 ? 14.634 -4.824 6.398 1.00 87.75 94 LEU A CA 1
ATOM 716 C C . LEU A 1 94 ? 14.430 -6.061 5.504 1.00 87.75 94 LEU A C 1
ATOM 718 O O . LEU A 1 94 ? 14.067 -5.898 4.340 1.00 87.75 94 LEU A O 1
ATOM 722 N N . PRO A 1 95 ? 14.545 -7.293 6.043 1.00 88.50 95 PRO A N 1
ATOM 723 C CA . PRO A 1 95 ? 14.439 -8.525 5.250 1.00 88.50 95 PRO A CA 1
ATOM 724 C C . PRO A 1 95 ? 13.139 -8.675 4.448 1.00 88.50 95 PRO A C 1
ATOM 726 O O . PRO A 1 95 ? 13.107 -9.370 3.436 1.00 88.50 95 PRO A O 1
ATOM 729 N N . ILE A 1 96 ? 12.059 -8.020 4.887 1.00 87.50 96 ILE A N 1
ATOM 730 C CA . ILE A 1 96 ? 10.767 -7.996 4.186 1.00 87.50 96 ILE A CA 1
ATOM 731 C C . ILE A 1 96 ? 10.849 -7.331 2.799 1.00 87.50 96 ILE A C 1
ATOM 733 O O . ILE A 1 96 ? 10.027 -7.627 1.934 1.00 87.50 96 ILE A O 1
ATOM 737 N N . PHE A 1 97 ? 11.845 -6.471 2.575 1.00 89.75 97 PHE A N 1
ATOM 738 C CA . PHE A 1 97 ? 12.061 -5.746 1.322 1.00 89.75 97 PHE A CA 1
ATOM 739 C C . PHE A 1 97 ? 13.169 -6.328 0.453 1.00 89.75 97 PHE A C 1
ATOM 741 O O . PHE A 1 97 ? 13.510 -5.726 -0.564 1.00 89.75 97 PHE A O 1
ATOM 748 N N . ASN A 1 98 ? 13.721 -7.484 0.825 1.00 87.62 98 ASN A N 1
ATOM 749 C CA . ASN A 1 98 ? 14.662 -8.181 -0.038 1.00 87.62 98 ASN A CA 1
ATOM 750 C C . ASN A 1 98 ? 14.010 -8.456 -1.396 1.00 87.62 98 ASN A C 1
ATOM 752 O O . ASN A 1 98 ? 12.850 -8.875 -1.463 1.00 87.62 98 ASN A O 1
ATOM 756 N N . ASP A 1 99 ? 14.780 -8.214 -2.453 1.00 77.62 99 ASP A N 1
ATOM 757 C CA . ASP A 1 99 ? 14.352 -8.436 -3.826 1.00 77.62 99 ASP A CA 1
ATOM 758 C C . ASP A 1 99 ? 13.959 -9.907 -4.044 1.00 77.62 99 ASP A C 1
ATOM 760 O O . ASP A 1 99 ? 14.543 -10.831 -3.465 1.00 77.62 99 ASP A O 1
ATOM 764 N N . ARG A 1 100 ? 12.923 -10.111 -4.856 1.00 80.50 100 ARG A N 1
ATOM 765 C CA . ARG A 1 100 ? 12.356 -11.418 -5.198 1.00 80.50 100 ARG A CA 1
ATOM 766 C C . ARG A 1 100 ? 12.367 -11.696 -6.700 1.00 80.50 100 ARG A C 1
ATOM 768 O O . ARG A 1 100 ? 11.697 -12.637 -7.121 1.00 80.50 100 ARG A O 1
ATOM 775 N N . ASN A 1 101 ? 13.158 -10.945 -7.471 1.00 79.06 101 ASN A N 1
ATOM 776 C CA . ASN A 1 101 ? 13.144 -10.940 -8.938 1.00 79.06 101 ASN A CA 1
ATOM 777 C C . ASN A 1 101 ? 11.788 -10.464 -9.486 1.00 79.06 101 ASN A C 1
ATOM 779 O O . ASN A 1 101 ? 11.227 -11.075 -10.394 1.00 79.06 101 ASN A O 1
ATOM 783 N N . GLU A 1 102 ? 11.235 -9.421 -8.869 1.00 83.19 102 GLU A N 1
ATOM 784 C CA . GLU A 1 102 ? 10.037 -8.724 -9.347 1.00 83.19 102 GLU A CA 1
ATOM 785 C C . GLU A 1 102 ? 10.464 -7.494 -10.166 1.00 83.19 102 GLU A C 1
ATOM 787 O O . GLU A 1 102 ? 11.557 -6.969 -9.956 1.00 83.19 102 GLU A O 1
ATOM 792 N N . ASP A 1 103 ? 9.610 -7.009 -11.074 1.00 88.94 103 ASP A N 1
ATOM 793 C CA . ASP A 1 103 ? 9.940 -5.839 -11.909 1.00 88.94 103 ASP A CA 1
ATOM 794 C C . ASP A 1 103 ? 10.046 -4.546 -11.086 1.00 88.94 103 ASP A C 1
ATOM 796 O O . ASP A 1 103 ? 10.703 -3.586 -11.488 1.00 88.94 103 ASP A O 1
ATOM 800 N N . LEU A 1 104 ? 9.391 -4.518 -9.923 1.00 92.31 104 LEU 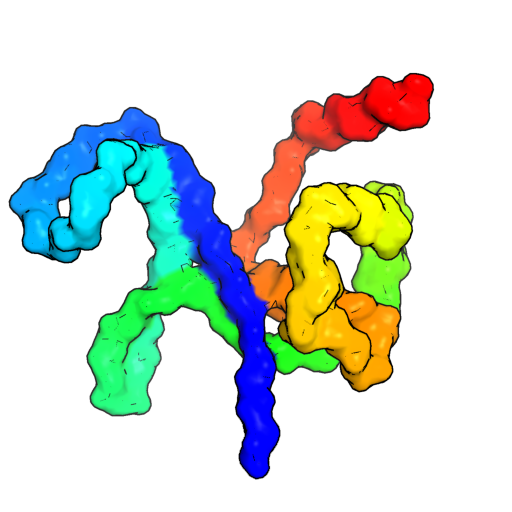A N 1
ATOM 801 C CA . LEU A 1 104 ? 9.358 -3.380 -9.020 1.00 92.31 104 LEU A CA 1
ATOM 802 C C . LEU A 1 104 ? 10.023 -3.719 -7.678 1.00 92.31 104 LEU A C 1
ATOM 804 O O . LEU A 1 104 ? 9.778 -4.797 -7.128 1.00 92.31 104 LEU A O 1
ATOM 808 N N . PRO A 1 105 ? 10.781 -2.784 -7.070 1.00 92.06 105 PRO A N 1
ATOM 809 C CA . PRO A 1 105 ? 11.347 -2.996 -5.746 1.00 92.06 105 PRO A CA 1
ATOM 810 C C . PRO A 1 105 ? 10.292 -3.400 -4.713 1.00 92.06 105 PRO A C 1
ATOM 812 O O . PRO A 1 105 ? 9.227 -2.783 -4.602 1.00 92.06 105 PRO A O 1
ATOM 815 N N . ARG A 1 106 ? 10.622 -4.394 -3.883 1.00 92.69 106 ARG A N 1
ATOM 816 C CA . ARG A 1 106 ? 9.661 -5.016 -2.963 1.00 92.69 106 ARG A CA 1
ATOM 817 C C . ARG A 1 106 ? 9.021 -4.041 -1.971 1.00 92.69 106 ARG A C 1
ATOM 819 O O . ARG A 1 106 ? 7.856 -4.174 -1.603 1.00 92.69 106 ARG A O 1
ATOM 826 N N . TRP A 1 107 ? 9.770 -3.035 -1.528 1.00 92.00 107 TRP A N 1
ATOM 827 C CA . TRP A 1 107 ? 9.249 -1.993 -0.640 1.00 92.00 107 TRP A CA 1
ATOM 828 C C . TRP A 1 107 ? 8.163 -1.133 -1.289 1.00 92.00 107 TRP A C 1
ATOM 830 O O . TRP A 1 107 ? 7.317 -0.592 -0.575 1.00 92.00 107 TRP A O 1
ATOM 840 N N . LEU A 1 108 ? 8.179 -1.004 -2.616 1.00 93.38 108 LEU A N 1
ATOM 841 C CA . LEU A 1 108 ? 7.198 -0.243 -3.373 1.00 93.38 108 LEU A CA 1
ATOM 842 C C . LEU A 1 108 ? 5.975 -1.108 -3.681 1.00 93.38 108 LEU A C 1
ATOM 844 O O . LEU A 1 108 ? 4.857 -0.670 -3.410 1.00 93.38 108 LEU A O 1
ATOM 848 N N . SER A 1 109 ? 6.171 -2.355 -4.122 1.00 95.00 109 SER A N 1
ATOM 849 C CA . SER A 1 109 ? 5.058 -3.275 -4.398 1.00 95.00 109 SER A CA 1
ATOM 850 C C . SER A 1 109 ? 4.215 -3.574 -3.154 1.00 95.00 109 SER A C 1
ATOM 852 O O . SER A 1 109 ? 2.983 -3.574 -3.212 1.00 95.00 109 SER A O 1
ATOM 854 N N . LEU A 1 110 ? 4.838 -3.698 -1.975 1.00 94.69 110 LEU A N 1
ATOM 855 C CA . LEU A 1 110 ? 4.108 -3.843 -0.708 1.00 94.69 110 LEU A CA 1
ATOM 856 C C . LEU A 1 110 ? 3.295 -2.595 -0.331 1.00 94.69 110 LEU A C 1
ATOM 858 O O . LEU A 1 110 ? 2.231 -2.716 0.282 1.00 94.69 110 LEU A O 1
ATOM 862 N N . ARG A 1 111 ? 3.757 -1.391 -0.687 1.00 93.94 111 ARG A N 1
ATOM 863 C CA . ARG A 1 111 ? 2.993 -0.150 -0.463 1.00 93.94 111 ARG A CA 1
ATOM 864 C C . ARG A 1 111 ? 1.809 -0.055 -1.419 1.00 93.94 111 ARG A C 1
ATOM 866 O O . ARG A 1 111 ? 0.720 0.303 -0.979 1.00 93.94 111 ARG A O 1
ATOM 873 N N . ILE A 1 112 ? 2.003 -0.429 -2.684 1.00 95.44 112 ILE A N 1
ATOM 874 C CA . ILE A 1 112 ? 0.927 -0.524 -3.679 1.00 95.44 112 ILE A CA 1
ATOM 875 C C . ILE A 1 112 ? -0.130 -1.526 -3.210 1.00 95.44 112 ILE A C 1
ATOM 877 O O . ILE A 1 112 ? -1.303 -1.169 -3.154 1.00 95.44 112 ILE A O 1
ATOM 881 N N . THR A 1 113 ? 0.292 -2.711 -2.752 1.00 96.62 113 THR A N 1
ATOM 882 C CA . THR A 1 113 ? -0.597 -3.737 -2.178 1.00 96.62 113 THR A CA 1
ATOM 883 C C . THR A 1 113 ? -1.471 -3.150 -1.067 1.00 96.62 113 THR A C 1
ATOM 885 O O . THR A 1 113 ? -2.691 -3.281 -1.101 1.00 96.62 113 THR A O 1
ATOM 888 N N . ALA A 1 114 ? -0.868 -2.467 -0.085 1.00 96.12 114 ALA A N 1
ATOM 889 C CA . ALA A 1 114 ? -1.614 -1.889 1.032 1.00 96.12 114 ALA A CA 1
ATOM 890 C C . ALA A 1 114 ? -2.633 -0.836 0.571 1.00 96.12 114 ALA A C 1
ATOM 892 O O . ALA A 1 114 ? -3.750 -0.802 1.085 1.00 96.12 114 ALA A O 1
ATOM 893 N N . ILE A 1 115 ? -2.263 0.016 -0.392 1.00 95.12 115 ILE A N 1
ATOM 894 C CA . ILE A 1 115 ? -3.146 1.057 -0.937 1.00 95.12 115 ILE A CA 1
ATOM 895 C C . ILE A 1 115 ? -4.309 0.431 -1.710 1.00 95.12 115 ILE A C 1
ATOM 897 O O . ILE A 1 115 ? -5.458 0.805 -1.474 1.00 95.12 115 ILE A O 1
ATOM 901 N N . ARG A 1 116 ? -4.024 -0.532 -2.594 1.00 96.19 116 ARG A N 1
ATOM 902 C CA . ARG A 1 116 ? -5.033 -1.242 -3.386 1.00 96.19 116 ARG A CA 1
ATOM 903 C C . ARG A 1 116 ? -6.039 -1.946 -2.480 1.00 96.19 116 ARG A C 1
ATOM 905 O O . ARG A 1 116 ? -7.232 -1.688 -2.589 1.00 96.19 116 ARG A O 1
ATOM 912 N N . GLU A 1 117 ? -5.560 -2.761 -1.544 1.00 96.00 117 GLU A N 1
ATOM 913 C CA . GLU A 1 117 ? -6.424 -3.484 -0.603 1.00 96.00 117 GLU A CA 1
ATOM 914 C C . GLU A 1 117 ? -7.227 -2.523 0.286 1.00 96.00 117 GLU A C 1
ATOM 916 O O . GLU A 1 117 ? -8.399 -2.764 0.552 1.00 96.00 117 GLU A O 1
ATOM 921 N N . THR A 1 118 ? -6.649 -1.388 0.702 1.00 94.81 118 THR A N 1
ATOM 922 C CA . THR A 1 118 ? -7.403 -0.366 1.451 1.00 94.81 118 THR A CA 1
ATOM 923 C C . THR A 1 118 ? -8.555 0.202 0.630 1.00 94.81 118 THR A C 1
ATOM 925 O O . THR A 1 118 ? -9.670 0.335 1.136 1.00 94.81 118 THR A O 1
ATOM 928 N N . PHE A 1 119 ? -8.316 0.513 -0.642 1.00 94.75 119 PHE A N 1
ATOM 929 C CA . PHE A 1 119 ? -9.378 0.976 -1.523 1.00 94.75 119 PHE A CA 1
ATOM 930 C C . PHE A 1 119 ? -10.458 -0.100 -1.722 1.00 94.75 119 PHE A C 1
ATOM 932 O O . PHE A 1 119 ? -11.643 0.209 -1.624 1.00 94.75 119 PHE A O 1
ATOM 939 N N . GLU A 1 120 ? -10.071 -1.357 -1.937 1.00 94.44 120 GLU A N 1
ATOM 940 C CA . GLU A 1 120 ? -11.005 -2.474 -2.131 1.00 94.44 120 GLU A CA 1
ATOM 941 C C . GLU A 1 120 ? -11.847 -2.781 -0.878 1.00 94.44 120 GLU A C 1
ATOM 943 O O . GLU A 1 120 ? -13.045 -3.041 -0.992 1.00 94.44 120 GLU A O 1
ATOM 948 N N . GLU A 1 121 ? -11.257 -2.731 0.321 1.00 91.38 121 GLU A N 1
ATOM 949 C CA . GLU A 1 121 ? -11.949 -3.103 1.562 1.00 91.38 121 GLU A CA 1
ATOM 950 C C . GLU A 1 121 ? -12.818 -1.982 2.149 1.00 91.38 121 GLU A C 1
ATOM 952 O O . GLU A 1 121 ? -13.846 -2.271 2.769 1.00 91.38 121 GLU A O 1
ATOM 957 N N . CYS A 1 122 ? -12.421 -0.711 2.008 1.00 90.06 122 CYS A N 1
ATOM 958 C CA . CYS A 1 122 ? -13.138 0.405 2.637 1.00 90.06 122 CYS A CA 1
ATOM 959 C C . CYS A 1 122 ? -13.378 1.632 1.748 1.00 90.06 122 CYS A C 1
ATOM 961 O O . CYS A 1 122 ? -13.948 2.613 2.227 1.00 90.06 122 CYS A O 1
ATOM 963 N N . GLY A 1 123 ? -13.000 1.594 0.467 1.00 91.56 123 GLY A N 1
ATOM 964 C CA . GLY A 1 123 ? -13.262 2.678 -0.487 1.00 91.56 123 GLY A CA 1
ATOM 965 C C . GLY A 1 123 ? -12.450 3.951 -0.233 1.00 91.56 123 GLY A C 1
ATOM 966 O O . GLY A 1 123 ? -12.809 5.015 -0.735 1.00 91.56 123 GLY A O 1
ATOM 967 N N . ILE A 1 124 ? -11.377 3.874 0.561 1.00 90.12 124 ILE A N 1
ATOM 968 C CA . ILE A 1 124 ? -10.555 5.035 0.917 1.00 90.12 124 ILE A CA 1
ATOM 969 C C . ILE A 1 124 ? -9.385 5.163 -0.054 1.00 90.12 124 ILE A C 1
ATOM 971 O O . ILE A 1 124 ? -8.544 4.273 -0.157 1.00 90.12 124 ILE A O 1
ATOM 975 N N . LEU A 1 125 ? -9.298 6.322 -0.707 1.00 85.44 125 LEU A N 1
ATOM 976 C CA . LEU A 1 125 ? -8.152 6.729 -1.512 1.00 85.44 125 LEU A CA 1
ATOM 977 C C . LEU A 1 125 ? -7.489 7.955 -0.873 1.00 85.44 125 LEU A C 1
ATOM 979 O O . LEU A 1 125 ? -8.116 9.002 -0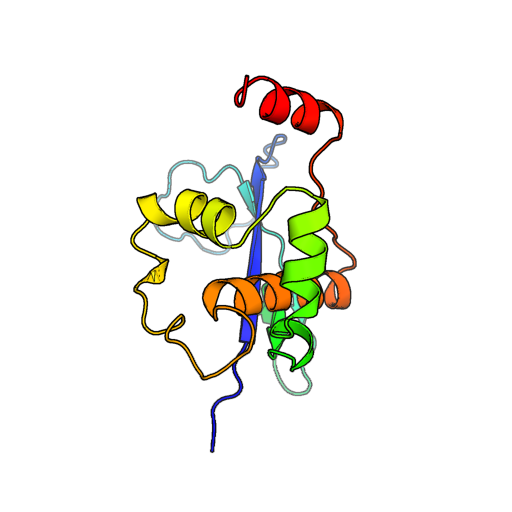.713 1.00 85.44 125 LEU A O 1
ATOM 983 N N . LEU A 1 126 ? -6.214 7.828 -0.496 1.00 81.25 126 LEU A N 1
ATOM 984 C CA . LEU A 1 126 ? -5.440 8.931 0.071 1.00 81.25 126 LEU A CA 1
ATOM 985 C C . LEU A 1 126 ? -4.840 9.778 -1.053 1.00 81.25 126 LEU A C 1
ATOM 987 O O . LEU A 1 126 ? -4.007 9.306 -1.825 1.00 81.25 126 LEU A O 1
ATOM 991 N N . CYS A 1 127 ? -5.233 11.047 -1.125 1.00 76.62 127 CYS A N 1
ATOM 992 C CA . CYS A 1 127 ? -4.716 11.997 -2.106 1.00 76.62 127 CYS A CA 1
ATOM 993 C C . CYS A 1 127 ? -4.060 13.192 -1.410 1.00 76.62 127 CYS A C 1
ATOM 995 O O . CYS A 1 127 ? -4.511 13.638 -0.355 1.00 76.62 127 CYS A O 1
ATOM 997 N N . LYS A 1 128 ? -3.019 13.762 -2.027 1.00 71.12 128 LYS A N 1
ATOM 998 C CA . LYS A 1 128 ? -2.532 15.091 -1.636 1.00 71.12 128 LYS A CA 1
ATOM 999 C C . LYS A 1 128 ? -3.478 16.163 -2.181 1.00 71.12 128 LYS A C 1
ATOM 1001 O O . LYS A 1 128 ? -3.931 16.074 -3.320 1.00 71.12 128 LYS A O 1
ATOM 1006 N N . SER A 1 129 ? -3.747 17.193 -1.379 1.00 69.69 129 SER A N 1
ATOM 1007 C CA . SER A 1 129 ? -4.461 18.385 -1.851 1.00 69.69 129 SER A CA 1
ATOM 1008 C C . SER A 1 129 ? -3.671 19.058 -2.976 1.00 69.69 129 SER A C 1
ATOM 1010 O O . SER A 1 129 ? -2.449 19.195 -2.878 1.00 69.69 129 SER A O 1
ATOM 1012 N N . LYS A 1 130 ? -4.368 19.537 -4.017 1.00 60.25 130 LYS A N 1
ATOM 1013 C CA . LYS A 1 130 ? -3.761 20.308 -5.118 1.00 60.25 130 LYS A CA 1
ATOM 1014 C C . LYS A 1 130 ? -2.981 21.527 -4.611 1.00 60.25 130 LYS A C 1
ATOM 1016 O O . LYS A 1 130 ? -1.955 21.870 -5.180 1.00 60.25 130 LYS A O 1
ATOM 1021 N N . GLN A 1 131 ? -3.413 22.131 -3.503 1.00 57.88 131 GLN A N 1
ATOM 1022 C CA . GLN A 1 131 ? -2.743 23.288 -2.897 1.00 57.88 131 GLN A CA 1
ATOM 1023 C C . GLN A 1 131 ? -1.337 22.956 -2.366 1.00 57.88 131 GLN A C 1
ATOM 1025 O O . GLN A 1 131 ? -0.467 23.817 -2.366 1.00 57.88 131 GLN A O 1
ATOM 1030 N N . THR A 1 132 ? -1.089 21.705 -1.965 1.00 53.97 132 THR A N 1
ATOM 1031 C CA . THR A 1 132 ? 0.220 21.238 -1.472 1.00 53.97 132 THR A CA 1
ATOM 1032 C C . THR A 1 132 ? 1.179 20.870 -2.610 1.00 53.97 132 THR A C 1
ATOM 1034 O O . THR A 1 132 ? 2.382 20.769 -2.385 1.00 53.97 132 THR A O 1
ATOM 1037 N N . GLN A 1 133 ? 0.685 20.653 -3.836 1.00 50.56 133 GLN A N 1
ATOM 1038 C CA . GLN A 1 133 ? 1.547 20.303 -4.972 1.00 50.56 133 GLN A CA 1
ATOM 1039 C C . GLN A 1 133 ? 2.384 21.487 -5.468 1.00 50.56 133 GLN A C 1
ATOM 1041 O O . GLN A 1 133 ? 3.534 21.283 -5.845 1.00 50.56 133 GLN A O 1
ATOM 1046 N N . ASN A 1 134 ? 1.859 22.712 -5.374 1.00 46.50 134 ASN A N 1
ATOM 1047 C CA . ASN A 1 134 ? 2.583 23.924 -5.771 1.00 46.50 134 ASN A CA 1
ATOM 1048 C C . ASN A 1 134 ? 3.850 24.140 -4.922 1.00 46.50 134 ASN A C 1
ATOM 1050 O O . ASN A 1 134 ? 4.879 24.558 -5.433 1.00 46.50 134 ASN A O 1
ATOM 1054 N N . THR A 1 135 ? 3.819 23.766 -3.640 1.00 48.34 135 THR A N 1
ATOM 1055 C CA . THR A 1 135 ? 4.951 23.960 -2.717 1.00 48.34 135 THR A CA 1
ATOM 1056 C C . THR A 1 135 ? 6.125 23.010 -2.980 1.00 48.34 135 THR A C 1
ATOM 1058 O O . THR A 1 135 ? 7.243 23.304 -2.576 1.00 48.34 135 THR A O 1
ATOM 1061 N N . LEU A 1 136 ? 5.897 21.867 -3.639 1.00 46.75 136 LEU A N 1
ATOM 1062 C CA . LEU A 1 136 ? 6.967 20.924 -3.995 1.00 46.75 136 LEU A CA 1
ATOM 1063 C C . LEU A 1 136 ? 7.637 21.266 -5.333 1.00 46.75 136 LEU A C 1
ATOM 1065 O O . LEU A 1 136 ? 8.760 20.834 -5.559 1.00 46.75 136 LEU A O 1
ATOM 1069 N N . GLN A 1 137 ? 6.978 22.048 -6.193 1.00 45.88 137 GLN A N 1
ATOM 1070 C CA . GLN A 1 137 ? 7.579 22.554 -7.431 1.00 45.88 137 GLN A CA 1
ATOM 1071 C C . GLN A 1 137 ? 8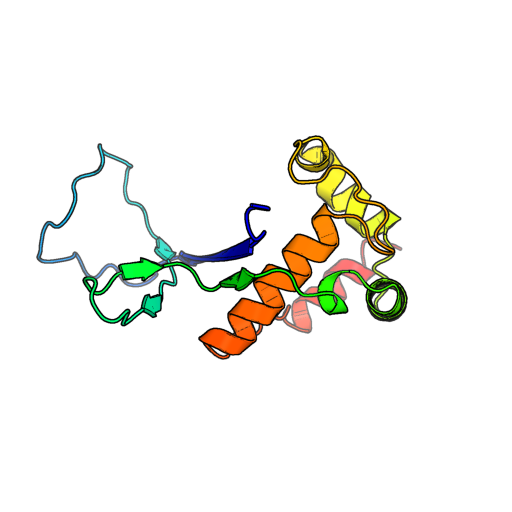.510 23.750 -7.167 1.00 45.88 137 GLN A C 1
ATOM 1073 O O . GLN A 1 137 ? 9.542 23.859 -7.818 1.00 45.88 137 GLN A O 1
ATOM 1078 N N . ASP A 1 138 ? 8.216 24.570 -6.153 1.00 42.03 138 ASP A N 1
ATOM 1079 C CA . ASP A 1 138 ? 9.045 25.728 -5.770 1.00 42.03 138 ASP A CA 1
ATOM 1080 C C . ASP A 1 138 ? 10.354 25.368 -5.038 1.00 42.03 138 ASP A C 1
ATOM 1082 O O . ASP A 1 138 ? 11.208 26.229 -4.856 1.00 42.03 138 ASP A O 1
ATOM 1086 N N . GLN A 1 139 ? 10.546 24.115 -4.608 1.00 40.06 139 GLN A N 1
ATOM 1087 C CA . GLN A 1 139 ? 11.785 23.673 -3.938 1.00 40.06 139 GLN A CA 1
ATOM 1088 C C . GLN A 1 139 ? 12.752 22.920 -4.863 1.00 40.06 139 GLN A C 1
ATOM 1090 O O . GLN A 1 139 ? 13.717 22.320 -4.399 1.00 40.06 139 GLN A O 1
ATOM 1095 N N . SER A 1 140 ? 12.479 22.917 -6.168 1.00 41.19 140 SER A N 1
ATOM 1096 C CA . SER A 1 140 ? 13.344 22.335 -7.206 1.00 41.19 140 SER A CA 1
ATOM 1097 C C . SER A 1 140 ? 13.796 23.371 -8.246 1.00 41.19 140 SER A C 1
ATOM 1099 O O . SER A 1 140 ? 14.210 22.982 -9.337 1.00 41.19 140 SER A O 1
ATOM 1101 N N . ALA A 1 141 ? 13.699 24.665 -7.918 1.00 35.41 141 ALA A N 1
ATOM 1102 C CA . ALA A 1 141 ? 14.181 25.789 -8.723 1.00 35.41 141 ALA A CA 1
ATOM 1103 C C . ALA A 1 141 ? 15.440 26.415 -8.106 1.00 35.41 141 ALA A C 1
ATOM 1105 O O . ALA A 1 141 ? 15.490 26.525 -6.859 1.00 35.41 141 ALA A O 1
#

Foldseek 3Di:
DDDFDKAADKDKDFAPDPPPPPDDDDCPDDPDPPRIDIDWDFDDDPPDDTDTHGQMDGQDLVLQACVVQVVCVVVVRHPVNVCVVCVVPCPCVDPQQPDDPTNHGRVRSSVSRNQVRNCVPPVDHDDDDPVVVVVVVVVVD

InterPro domains:
  IPR039121 Acyl-coenzyme A diphosphatase NUDT19 [PTHR12318] (2-136)

Organism: NCBI:txid320908

Radius of gyration: 18.75 Å; chains: 1; bounding box: 35×50×47 Å

Secondary structure (DSSP, 8-state):
-PPPPEEE---EEE-SS----SS-----TT-TT--EEE--EEEEETTEEEEEE-SEEE--GGGS-THHHHHHHTTT--HHHHHHHHHTTSGGGSGGG---S-SS-HHHHHHHHHHHHHHHHH-------HHHHHHHHTT--

pLDDT: mean 77.34, std 18.51, range [35.41, 96.62]

Sequence (141 aa):
NRWKEASSLIISAACKNQITPKTSILKLAEVDKCNFEILALKKRSTPKPQLCVFPGGSVSIADSVQEWEGLFSKFGLTLNVLSDSLANTNILKLPIFNDRNEDLPRWLSLRITAIRETFEECGILLCKSKQTQNTLQDQSA